Protein 6W90 (pdb70)

Solvent-accessible surface area: 8704 Å² total; per-residue (Å²): 159,120,78,44,120,106,87,19,81,153,54,27,85,70,28,36,129,10,24,96,81,58,35,111,85,13,49,140,6,2,96,73,135,38,11,13,112,74,1,119,7,15,15,23,152,43,40,0,21,33,209,16,1,78,154,22,8,67,24,54,74,134,80,8,96,156,47,119,140,40,64,18,145,77,10,94,34,108,41,36,61,6,73,4,36,12,13,27,40,28,144,84,134,125,77,85,62,61,20,48,7,51,37,131,149,69,62,21,87,92,19,128,41,146,16,89,114,122,88,86,128,69,11,70,73,24,119,93,102,38

Sequence (130 aa):
SHMSREEIIRKVVEEYIRLLYTDPDQFKKKAARRDKLLSSPDVRIEEIIGNNYTFDSSRNLDRRFLDAMQEEWASRYDRVEIRKVQQVVDDGNHVRVEIELESNGKKWTFEIEVEVRNGKIKRIRRQQVVDPEYKKVVQNLWNNT

Nearest PDB structures (foldseek):
  6w90-assembly1_A  TM=1.008E+00  e=9.506E-27  synthetic construct
  5tpj-assembly1_A  TM=7.891E-01  e=3.943E-15  synthetic construct
  5tph-assembly1_A  TM=6.805E-01  e=1.983E-11  synthetic construct
  5trv-assembly1_A  TM=7.126E-01  e=3.932E-11  synthetic construct
  3en8-assembly1_A-2  TM=6.233E-01  e=3.250E-06  Paraburkholderia xenovorans LB400

Structure (mmCIF, N/CA/C/O backbone):
data_6W90
#
_entry.id   6W90
#
_cell.length_a   33.500
_cell.length_b   51.990
_cell.length_c   66.410
_cell.angle_alpha   90.000
_cell.angle_beta   90.000
_cell.angle_gamma   90.000
#
_symmetry.space_group_name_H-M   'P 21 21 21'
#
loop_
_entity.id
_entity.type
_entity.pdbx_description
1 polymer 'NTF2 fold protein loop-helix-loop design NT-9'
2 non-polymer 1,2-Distearoyl-sn-glycerophosphoethanolamine
3 water water
#
loop_
_atom_site.group_PDB
_atom_site.id
_atom_site.type_symbol
_atom_site.label_atom_id
_atom_site.label_alt_id
_atom_site.label_comp_id
_atom_site.label_asym_id
_atom_site.label_entity_id
_atom_site.label_seq_id
_atom_site.pdbx_PDB_ins_code
_atom_site.Cartn_x
_atom_site.Cartn_y
_atom_site.Cartn_z
_atom_site.occupancy
_atom_site.B_iso_or_equiv
_atom_site.auth_seq_id
_atom_site.auth_comp_id
_atom_site.auth_asym_id
_atom_site.auth_atom_id
_atom_site.pdbx_PDB_model_num
ATOM 1 N N . SER A 1 2 ? 2.75651 -7.32903 11.85565 1.000 81.38527 -1 SER A N 1
ATOM 2 C CA . SER A 1 2 ? 3.63588 -7.92223 10.80675 1.000 82.95175 -1 SER A CA 1
ATOM 3 C C . SER A 1 2 ? 3.55773 -7.09384 9.52591 1.000 78.15422 -1 SER A C 1
ATOM 4 O O . SER A 1 2 ? 2.55637 -7.12571 8.81020 1.000 82.54130 -1 SER A O 1
ATOM 12 N N . HIS A 1 3 ? 4.61660 -6.34341 9.25089 1.000 66.68215 0 HIS A N 1
ATOM 13 C CA . HIS A 1 3 ? 4.69078 -5.50708 8.06391 1.000 55.67934 0 HIS A CA 1
ATOM 14 C C . HIS A 1 3 ? 5.38756 -6.26697 6.94827 1.000 46.49355 0 HIS A C 1
ATOM 15 O O . HIS A 1 3 ? 6.06811 -7.26712 7.17578 1.000 48.20495 0 HIS A O 1
ATOM 29 N N . MET A 1 4 ? 5.22368 -5.78422 5.72984 1.000 36.37897 1 MET A N 1
ATOM 30 C CA . MET A 1 4 ? 5.70433 -6.55483 4.60073 1.000 30.16687 1 MET A CA 1
ATOM 31 C C . MET A 1 4 ? 7.01136 -5.99378 4.06075 1.000 24.32659 1 MET A C 1
ATOM 32 O O . MET A 1 4 ? 7.34024 -4.82524 4.25080 1.000 27.85326 1 MET A O 1
ATOM 46 N N . SER A 1 5 ? 7.77435 -6.87895 3.43004 1.000 24.21001 2 SER A N 1
ATOM 47 C CA . SER A 1 5 ? 9.02589 -6.51585 2.79936 1.000 24.12450 2 SER A CA 1
ATOM 48 C C . SER A 1 5 ? 8.74982 -5.90302 1.43922 1.000 22.74342 2 SER A C 1
ATOM 49 O O . SER A 1 5 ? 7.64839 -6.01855 0.90963 1.000 25.19958 2 SER A O 1
ATOM 57 N N . ARG A 1 6 ? 9.76848 -5.25516 0.86997 1.000 22.50857 3 ARG A N 1
ATOM 58 C CA . ARG A 1 6 ? 9.64475 -4.72758 -0.48798 1.000 21.45560 3 ARG A CA 1
ATOM 59 C C . ARG A 1 6 ? 9.20477 -5.81735 -1.45433 1.000 21.27228 3 ARG A C 1
ATOM 60 O O . ARG A 1 6 ? 8.36272 -5.58768 -2.32894 1.000 21.62635 3 ARG A O 1
ATOM 81 N N . GLU A 1 7 ? 9.77045 -7.00446 -1.31805 1.000 23.45377 4 GLU A N 1
ATOM 82 C CA . GLU A 1 7 ? 9.46872 -8.08102 -2.25774 1.000 24.32198 4 GLU A CA 1
ATOM 83 C C . GLU A 1 7 ? 8.03060 -8.56690 -2.11168 1.000 24.66033 4 GLU A C 1
ATOM 84 O O . GLU A 1 7 ? 7.35246 -8.83572 -3.11703 1.000 26.07622 4 GLU A O 1
ATOM 96 N N . GLU A 1 8 ? 7.54677 -8.67679 -0.87535 1.000 24.68061 5 GLU A N 1
ATOM 97 C CA . GLU A 1 8 ? 6.16021 -9.06100 -0.63786 1.000 25.00544 5 GLU A CA 1
ATOM 98 C C . GLU A 1 8 ? 5.20377 -8.01332 -1.19278 1.000 24.29412 5 GLU A C 1
ATOM 99 O O . GLU A 1 8 ? 4.20376 -8.36168 -1.82081 1.000 24.54939 5 GLU A O 1
ATOM 111 N N A ILE A 1 9 ? 5.51009 -6.73016 -1.01429 0.193 22.44787 6 ILE A N 1
ATOM 112 N N B ILE A 1 9 ? 5.49389 -6.72723 -0.97401 0.807 21.60983 6 ILE A N 1
ATOM 113 C CA A ILE A 1 9 ? 4.60461 -5.72193 -1.56055 0.193 21.75055 6 ILE A CA 1
ATOM 114 C CA B ILE A 1 9 ? 4.65215 -5.67133 -1.55538 0.807 21.45684 6 ILE A CA 1
ATOM 115 C C A ILE A 1 9 ? 4.64828 -5.72842 -3.08689 0.193 21.22223 6 ILE A C 1
ATOM 116 C C B ILE A 1 9 ? 4.64794 -5.77450 -3.07874 0.807 20.86896 6 ILE A C 1
ATOM 117 O O A ILE A 1 9 ? 3.62200 -5.53050 -3.74758 0.193 20.77268 6 ILE A O 1
ATOM 118 O O B ILE A 1 9 ? 3.60101 -5.64190 -3.72818 0.807 21.71147 6 ILE A O 1
ATOM 149 N N . ARG A 1 10 ? 5.82788 -5.91775 -3.67670 1.000 22.49794 7 ARG A N 1
ATOM 150 C CA . ARG A 1 10 ? 5.88757 -6.00973 -5.12587 1.000 21.76601 7 ARG A CA 1
ATOM 151 C C . ARG A 1 10 ? 5.00080 -7.13274 -5.63828 1.000 20.87217 7 ARG A C 1
ATOM 152 O O . ARG A 1 10 ? 4.26051 -6.95204 -6.61814 1.000 22.89521 7 ARG A O 1
ATOM 173 N N . LYS A 1 11 ? 5.02078 -8.28850 -4.96141 1.000 21.56332 8 LYS A N 1
ATOM 174 C CA . LYS A 1 11 ? 4.16740 -9.40915 -5.36782 1.000 22.85095 8 LYS A CA 1
ATOM 175 C C . LYS A 1 11 ? 2.68183 -9.04648 -5.30714 1.000 23.34687 8 LYS A C 1
ATOM 176 O O . LYS A 1 11 ? 1.90055 -9.44624 -6.19100 1.000 23.91591 8 LYS A O 1
ATOM 195 N N . VAL A 1 12 ? 2.25671 -8.32188 -4.26886 1.000 23.53720 9 VAL A N 1
ATOM 196 C CA . VAL A 1 12 ? 0.84440 -7.96497 -4.16834 1.000 24.83217 9 VAL A CA 1
ATOM 197 C C . VAL A 1 12 ? 0.47136 -7.00254 -5.27654 1.000 19.99198 9 VAL A C 1
ATOM 198 O O . VAL A 1 12 ? -0.57517 -7.16057 -5.93063 1.000 21.51018 9 VAL A O 1
ATOM 211 N N . VAL A 1 13 ? 1.29482 -5.97459 -5.47696 1.000 19.71129 10 VAL A N 1
ATOM 212 C CA . VAL A 1 13 ? 1.01077 -4.98703 -6.50875 1.000 19.80553 10 VAL A CA 1
ATOM 213 C C . VAL A 1 13 ? 0.91162 -5.67678 -7.85738 1.000 20.36481 10 VAL A C 1
ATOM 214 O O . VAL A 1 13 ? -0.02447 -5.40885 -8.62735 1.000 20.66952 10 VAL A O 1
ATOM 227 N N . GLU A 1 14 ? 1.84009 -6.60389 -8.14528 1.000 20.42257 11 GLU A N 1
ATOM 228 C CA . GLU A 1 14 ? 1.85901 -7.26640 -9.44771 1.000 19.60711 11 GLU A CA 1
ATOM 229 C C . GLU A 1 14 ? 0.59406 -8.08101 -9.64820 1.000 21.97571 11 GLU A C 1
ATOM 230 O O . GLU A 1 14 ? 0.03715 -8.12810 -10.75245 1.000 19.96127 11 GLU A O 1
ATOM 242 N N . GLU A 1 15 ? 0.10512 -8.70134 -8.58824 1.000 21.64623 12 GLU A N 1
ATOM 243 C CA . GLU A 1 15 ? -1.10804 -9.48821 -8.71756 1.000 21.59239 12 GLU A CA 1
ATOM 244 C C . GLU A 1 15 ? -2.31111 -8.60280 -9.00621 1.000 19.65876 12 GLU A C 1
ATOM 245 O O . GLU A 1 15 ? -3.18767 -8.97092 -9.78667 1.000 20.56651 12 GLU A O 1
ATOM 257 N N . TYR A 1 16 ? -2.39847 -7.44013 -8.36122 1.000 19.03260 13 TYR A N 1
ATOM 258 C CA . TYR A 1 16 ? -3.53441 -6.57612 -8.63355 1.000 19.25897 13 TYR A CA 1
ATOM 259 C C . TYR A 1 16 ? -3.45167 -6.00082 -10.03247 1.000 19.57534 13 TYR A C 1
ATOM 260 O O . TYR A 1 16 ? -4.47604 -5.86395 -10.71361 1.000 19.90258 13 TYR A O 1
ATOM 278 N N . ILE A 1 17 ? -2.25009 -5.66130 -10.48594 1.000 20.24697 14 ILE A N 1
ATOM 279 C CA . ILE A 1 17 ? -2.12497 -5.23738 -11.87695 1.000 20.46642 14 ILE A CA 1
ATOM 280 C C . ILE A 1 17 ? -2.56822 -6.35017 -12.81028 1.000 20.10308 14 ILE A C 1
ATOM 281 O O . ILE A 1 17 ? -3.27230 -6.10938 -13.80021 1.000 19.99098 14 ILE A O 1
ATOM 297 N N . ARG A 1 18 ? -2.17200 -7.58474 -12.51177 1.000 20.00392 15 ARG A N 1
ATOM 298 C CA . ARG A 1 18 ? -2.54622 -8.69217 -13.37922 1.000 20.23161 15 ARG A CA 1
ATOM 299 C C . ARG A 1 18 ? -4.05198 -8.85775 -13.42598 1.000 21.97851 15 ARG A C 1
ATOM 300 O O . ARG A 1 18 ? -4.62807 -9.08866 -14.48926 1.000 22.01872 15 ARG A O 1
ATOM 321 N N . LEU A 1 19 ? -4.71278 -8.74295 -12.28139 1.000 20.82473 16 LEU A N 1
ATOM 322 C CA . LEU A 1 19 ? -6.16289 -8.88256 -12.25825 1.000 22.63870 16 LEU A CA 1
ATOM 323 C C . LEU A 1 19 ? -6.83065 -7.80127 -13.08525 1.000 21.29886 16 LEU A C 1
ATOM 324 O O . LEU A 1 19 ? -7.85500 -8.02951 -13.74022 1.000 24.00169 16 LEU A O 1
ATOM 340 N N . LEU A 1 20 ? -6.29996 -6.59814 -13.00395 1.000 21.41531 17 LEU A N 1
ATOM 341 C CA . LEU A 1 20 ? -6.85329 -5.49369 -13.75867 1.000 23.57224 17 LEU A CA 1
ATOM 342 C C . LEU A 1 20 ? -6.90135 -5.82561 -15.24078 1.000 23.17608 17 LEU A C 1
ATOM 343 O O . LEU A 1 20 ? -7.88398 -5.49490 -15.92006 1.000 28.88134 17 LEU A O 1
ATOM 359 N N . TYR A 1 21 ? -5.89690 -6.53961 -15.74789 1.000 22.65554 18 TYR A N 1
ATOM 360 C CA . TYR A 1 21 ? -5.83300 -6.86285 -17.17045 1.000 25.66097 18 TYR A CA 1
ATOM 361 C C . TYR A 1 21 ? -6.55064 -8.14915 -17.51519 1.000 32.57919 18 TYR A C 1
ATOM 362 O O . TYR A 1 21 ? -7.05578 -8.29288 -18.63390 1.000 36.43045 18 TYR A O 1
ATOM 380 N N . THR A 1 22 ? -6.65753 -9.06996 -16.57627 1.000 28.00607 19 THR A N 1
ATOM 381 C CA . THR A 1 22 ? -7.16441 -10.38585 -16.92036 1.000 28.37105 19 THR A CA 1
ATOM 382 C C . THR A 1 22 ? -8.57027 -10.65920 -16.42923 1.000 30.14133 19 THR A C 1
ATOM 383 O O . THR A 1 22 ? -9.28292 -11.43054 -17.05494 1.000 33.16106 19 THR A O 1
ATOM 394 N N . ASP A 1 23 ? -8.96646 -10.10701 -15.29049 1.000 27.97418 20 ASP A N 1
ATOM 395 C CA . ASP A 1 23 ? -10.27507 -10.39290 -14.70156 1.000 31.16858 20 ASP A CA 1
ATOM 396 C C . ASP A 1 23 ? -10.69872 -9.14476 -13.94991 1.000 34.66196 20 ASP A C 1
ATOM 397 O O . ASP A 1 23 ? -10.64048 -9.09042 -12.72435 1.000 29.69723 20 ASP A O 1
ATOM 406 N N . PRO A 1 24 ? -11.08132 -8.09737 -14.67085 1.000 36.03554 21 PRO A N 1
ATOM 407 C CA . PRO A 1 24 ? -11.34383 -6.80908 -14.00546 1.000 36.86941 21 PRO A CA 1
ATOM 408 C C . PRO A 1 24 ? -12.46562 -6.85145 -12.99429 1.000 38.43787 21 PRO A C 1
ATOM 409 O O . PRO A 1 24 ? -12.47989 -6.03751 -12.06122 1.000 36.57688 21 PRO A O 1
ATOM 420 N N . ASP A 1 25 ? -13.41023 -7.77264 -13.13638 1.000 34.07074 22 ASP A N 1
ATOM 421 C CA . ASP A 1 25 ? -14.45727 -7.86166 -12.12970 1.000 33.20399 22 ASP A CA 1
ATOM 422 C C . ASP A 1 25 ? -13.88671 -8.39319 -10.82122 1.000 34.57063 22 ASP A C 1
ATOM 423 O O . ASP A 1 25 ? -14.29106 -7.95007 -9.74325 1.000 38.13907 22 ASP A O 1
ATOM 432 N N . GLN A 1 26 ? -12.92586 -9.32451 -10.90142 1.000 30.41844 23 GLN A N 1
ATOM 433 C CA . GLN A 1 26 ? -12.23349 -9.81306 -9.71016 1.000 29.17322 23 GLN A CA 1
ATOM 434 C C . GLN A 1 26 ? -11.29784 -8.75077 -9.13334 1.000 26.93895 23 GLN A C 1
ATOM 435 O O . GLN A 1 26 ? -11.10268 -8.67111 -7.91389 1.000 28.50034 23 GLN A O 1
ATOM 449 N N . PHE A 1 27 ? -10.66438 -7.96397 -10.00001 1.000 25.92596 24 PHE A N 1
ATOM 450 C CA . PHE A 1 27 ? -9.88777 -6.82316 -9.53508 1.000 22.45137 24 PHE A CA 1
ATOM 451 C C . PHE A 1 27 ? -10.74291 -5.95807 -8.61721 1.000 25.69994 24 PHE A C 1
ATOM 452 O O . PHE A 1 27 ? -10.32634 -5.59462 -7.51404 1.000 22.95546 24 PHE A O 1
ATOM 469 N N A LYS A 1 28 ? -11.94501 -5.61594 -9.06339 0.528 27.24380 25 LYS A N 1
ATOM 470 N N B LYS A 1 28 ? -11.94433 -5.60128 -9.07119 0.472 27.31686 25 LYS A N 1
ATOM 471 C CA A LYS A 1 28 ? -12.76754 -4.70217 -8.28311 0.528 29.06236 25 LYS A CA 1
ATOM 472 C CA B LYS A 1 28 ? -12.77506 -4.70281 -8.27929 0.472 29.07432 25 LYS A CA 1
ATOM 473 C C A LYS A 1 28 ? -13.23266 -5.34370 -6.98423 0.528 29.41726 25 LYS A C 1
ATOM 474 C C B LYS A 1 28 ? -13.21048 -5.35378 -6.97484 0.472 29.43114 25 LYS A C 1
ATOM 475 O O A LYS A 1 28 ? -13.24103 -4.69327 -5.93351 0.528 31.10438 25 LYS A O 1
ATOM 476 O O B LYS A 1 28 ? -13.18885 -4.71265 -5.91641 0.472 31.24394 25 LYS A O 1
ATOM 513 N N . LYS A 1 29 ? -13.64175 -6.60991 -7.03474 1.000 29.53901 26 LYS A N 1
ATOM 514 C CA . LYS A 1 29 ? -14.10182 -7.28587 -5.83294 1.000 32.78899 26 LYS A CA 1
ATOM 515 C C . LYS A 1 29 ? -12.95326 -7.43220 -4.85257 1.000 32.16707 26 LYS A C 1
ATOM 516 O O . LYS A 1 29 ? -13.06951 -7.08952 -3.66979 1.000 32.70220 26 LYS A O 1
ATOM 536 N N . ALA A 1 30 ? -11.80610 -7.86708 -5.34622 1.000 26.60266 27 ALA A N 1
ATOM 537 C CA . ALA A 1 30 ? -10.67171 -8.02987 -4.45963 1.000 24.04049 27 ALA A CA 1
ATOM 538 C C . ALA A 1 30 ? -10.20261 -6.69516 -3.90580 1.000 24.82086 27 ALA A C 1
ATOM 539 O O . ALA A 1 30 ? -9.78214 -6.61302 -2.74613 1.000 28.60237 27 ALA A O 1
ATOM 546 N N . ALA A 1 31 ? -10.18313 -5.65888 -4.73135 1.000 25.13609 28 ALA A N 1
ATOM 547 C CA . ALA A 1 31 ? -9.72389 -4.36982 -4.23793 1.000 26.41474 28 ALA A CA 1
ATOM 548 C C . ALA A 1 31 ? -10.55994 -3.92382 -3.05047 1.000 29.68373 28 ALA A C 1
ATOM 549 O O . ALA A 1 31 ? -10.02118 -3.50792 -2.01933 1.000 32.78241 28 ALA A O 1
ATOM 556 N N A ARG A 1 32 ? -11.88924 -4.05648 -3.15654 0.534 29.15936 29 ARG A N 1
ATOM 557 N N B ARG A 1 32 ? -11.87983 -3.99306 -3.17432 0.466 29.02393 29 ARG A N 1
ATOM 558 C CA A ARG A 1 32 ? -12.81484 -3.58631 -2.12408 0.534 31.67260 29 ARG A CA 1
ATOM 559 C CA B ARG A 1 32 ? -12.70598 -3.54768 -2.06050 0.466 31.50691 29 ARG A CA 1
ATOM 560 C C A ARG A 1 32 ? -12.98231 -4.55328 -0.95410 0.534 33.02717 29 ARG A C 1
ATOM 561 C C B ARG A 1 32 ? -12.61107 -4.49729 -0.86954 0.466 32.07865 29 ARG A C 1
ATOM 562 O O A ARG A 1 32 ? -13.45924 -4.14287 0.11707 0.534 33.37213 29 ARG A O 1
ATOM 563 O O B ARG A 1 32 ? -12.43385 -4.03981 0.26624 0.466 30.93580 29 ARG A O 1
ATOM 604 N N . ASP A 1 33 ? -12.58135 -5.81515 -1.11402 1.000 33.80440 30 ASP A N 1
ATOM 605 C CA . ASP A 1 33 ? -12.86503 -6.80801 -0.06944 1.000 36.49650 30 ASP A CA 1
ATOM 606 C C . ASP A 1 33 ? -11.57759 -7.23606 0.64301 1.000 39.25569 30 ASP A C 1
ATOM 607 O O . ASP A 1 33 ? -11.61429 -7.63863 1.80943 1.000 40.68084 30 ASP A O 1
ATOM 616 N N . LYS A 1 34 ? -10.44946 -7.24095 -0.06089 1.000 30.64351 31 LYS A N 1
ATOM 617 C CA . LYS A 1 34 ? -9.19192 -7.73409 0.47873 1.000 29.66843 31 LYS A CA 1
ATOM 618 C C . LYS A 1 34 ? -8.16444 -6.63283 0.62384 1.000 29.60036 31 LYS A C 1
ATOM 619 O O . LYS A 1 34 ? -7.46175 -6.58124 1.62765 1.000 35.74118 31 LYS A O 1
ATOM 638 N N . LEU A 1 35 ? -8.04877 -5.75728 -0.36347 1.000 26.57997 32 LEU A N 1
ATOM 639 C CA . LEU A 1 35 ? -6.93211 -4.82561 -0.38629 1.000 24.54987 32 LEU A CA 1
ATOM 640 C C . LEU A 1 35 ? -7.20155 -3.56879 0.42848 1.000 24.63131 32 LEU A C 1
ATOM 641 O O . LEU A 1 35 ? -6.33428 -3.13403 1.18980 1.000 24.77170 32 LEU A O 1
ATOM 657 N N . LEU A 1 36 ? -8.37870 -2.97648 0.26546 1.000 22.98991 33 LEU A N 1
ATOM 658 C CA . LEU A 1 36 ? -8.65884 -1.67740 0.86994 1.000 23.85675 33 LEU A CA 1
ATOM 659 C C . LEU A 1 36 ? -9.46531 -1.78856 2.15973 1.000 23.91124 33 LEU A C 1
ATOM 660 O O . LEU A 1 36 ? -10.43951 -2.53892 2.25887 1.000 27.42451 33 LEU A O 1
ATOM 676 N N A SER A 1 37 ? -9.03238 -1.03306 3.16738 0.537 23.11799 34 SER A N 1
ATOM 677 N N B SER A 1 37 ? -9.03352 -1.02629 3.16035 0.463 23.25308 34 SER A N 1
ATOM 678 C CA A SER A 1 37 ? -9.74558 -0.97422 4.43201 0.537 24.47191 34 SER A CA 1
ATOM 679 C CA B SER A 1 37 ? -9.78531 -0.93052 4.38613 0.463 24.30884 34 SER A CA 1
ATOM 680 C C A SER A 1 37 ? -11.09537 -0.28237 4.26405 0.537 24.07119 34 SER A C 1
ATOM 681 C C B SER A 1 37 ? -11.18830 -0.41642 4.12674 0.463 23.59992 34 SER A C 1
ATOM 682 O O A SER A 1 37 ? -11.23582 0.63943 3.44881 0.537 23.19156 34 SER A O 1
ATOM 683 O O B SER A 1 37 ? -11.44400 0.26885 3.12748 0.463 23.48065 34 SER A O 1
ATOM 698 N N . PRO A 1 38 ? -12.10194 -0.68857 5.05515 1.000 24.82278 35 PRO A N 1
ATOM 699 C CA . PRO A 1 38 ? -13.38438 0.02902 5.04255 1.000 29.16961 35 PRO A CA 1
ATOM 700 C C . PRO A 1 38 ? -13.25286 1.54311 5.13341 1.000 29.02855 35 PRO A C 1
ATOM 701 O O . PRO A 1 38 ? -14.01614 2.26597 4.48378 1.000 37.79367 35 PRO A O 1
ATOM 712 N N . ASP A 1 39 ? -12.30636 2.04787 5.92447 1.000 26.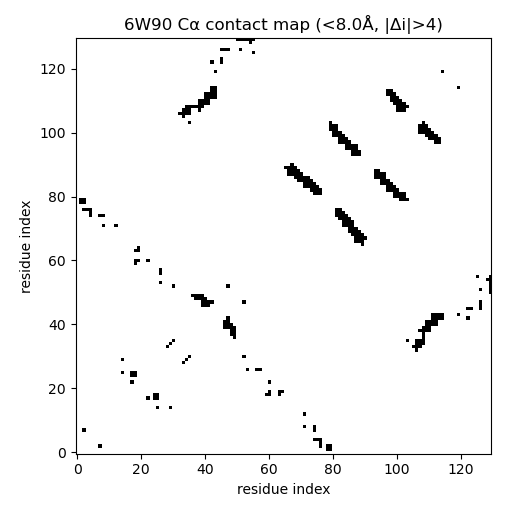89492 36 ASP A N 1
ATOM 713 C CA . ASP A 1 39 ? -12.14117 3.47602 6.14577 1.000 29.51984 36 ASP A CA 1
ATOM 714 C C . ASP A 1 39 ? -11.15135 4.10429 5.18599 1.000 29.27326 36 ASP A C 1
ATOM 715 O O . ASP A 1 39 ? -10.59081 5.16450 5.49758 1.000 28.13666 36 ASP A O 1
ATOM 724 N N . VAL A 1 40 ? -10.87062 3.44800 4.05649 1.000 27.38752 37 VAL A N 1
ATOM 725 C CA . VAL A 1 40 ? -9.79086 3.91808 3.20414 1.000 24.52221 37 VAL A CA 1
ATOM 726 C C . VAL A 1 40 ? -10.06281 5.35299 2.76082 1.000 21.75412 37 VAL A C 1
ATOM 727 O O . VAL A 1 40 ? -11.19788 5.73417 2.43899 1.000 22.48762 37 VAL A O 1
ATOM 740 N N . ARG A 1 41 ? -9.01722 6.15481 2.72503 1.000 22.47314 38 ARG A N 1
ATOM 741 C CA . ARG A 1 41 ? -9.05257 7.49172 2.13930 1.000 21.56323 38 ARG A CA 1
ATOM 742 C C . ARG A 1 41 ? -8.01057 7.52992 1.03160 1.000 21.81388 38 ARG A C 1
ATOM 743 O O . ARG A 1 41 ? -6.85122 7.19494 1.27770 1.000 23.09822 38 ARG A O 1
ATOM 764 N N . ILE A 1 42 ? -8.39688 7.96953 -0.16773 1.000 20.24193 39 ILE A N 1
ATOM 765 C CA . ILE A 1 42 ? -7.50693 8.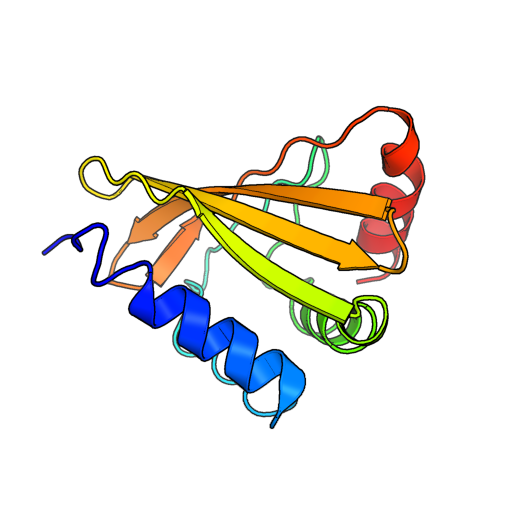01962 -1.33253 1.000 20.41970 39 ILE A CA 1
ATOM 766 C C . ILE A 1 42 ? -7.43439 9.48717 -1.72433 1.000 19.99189 39 ILE A C 1
ATOM 767 O O . ILE A 1 42 ? -8.41560 10.05446 -2.21755 1.000 20.05840 39 ILE A O 1
ATOM 783 N N A GLU A 1 43 ? -6.32088 10.11551 -1.43645 0.618 17.48854 40 GLU A N 1
ATOM 784 N N B GLU A 1 43 ? -6.28307 10.10831 -1.49310 0.382 17.76209 40 GLU A N 1
ATOM 785 C CA A GLU A 1 43 ? -6.13885 11.55254 -1.58910 0.618 18.64200 40 GLU A CA 1
ATOM 786 C CA B GLU A 1 43 ? -6.06676 11.51733 -1.79116 0.382 18.54282 40 GLU A CA 1
ATOM 787 C C A GLU A 1 43 ? -5.34524 11.78328 -2.86504 0.618 17.88778 40 GLU A C 1
ATOM 788 C C B GLU A 1 43 ? -5.36836 11.62316 -3.13895 0.382 17.42435 40 GLU A C 1
ATOM 789 O O A GLU A 1 43 ? -4.13095 11.61827 -2.87596 0.618 18.74471 40 GLU A O 1
ATOM 790 O O B GLU A 1 43 ? -4.20889 11.22722 -3.27823 0.382 17.15428 40 GLU A O 1
ATOM 813 N N A ILE A 1 44 ? -6.03328 12.18332 -3.93723 0.618 18.25312 41 ILE A N 1
ATOM 814 N N B ILE A 1 44 ? -6.06374 12.15704 -4.12272 0.382 18.11145 41 ILE A N 1
ATOM 815 C CA A ILE A 1 44 ? -5.43124 12.41651 -5.24982 0.618 19.24241 41 ILE A CA 1
ATOM 816 C CA B ILE A 1 44 ? -5.48332 12.44086 -5.42792 0.382 18.99366 41 ILE A CA 1
ATOM 817 C C A ILE A 1 44 ? -5.39936 13.92847 -5.44574 0.618 19.90221 41 ILE A C 1
ATOM 818 C C B ILE A 1 44 ? -5.41034 13.95872 -5.52884 0.382 19.63972 41 ILE A C 1
ATOM 819 O O A ILE A 1 44 ? -6.42130 14.56910 -5.70798 0.618 18.15042 41 ILE A O 1
ATOM 820 O O B ILE A 1 44 ? -6.41415 14.63168 -5.78526 0.382 18.24613 41 ILE A O 1
ATOM 851 N N . GLY A 1 45 ? -4.22066 14.51417 -5.31290 1.000 21.51800 42 GLY A N 1
ATOM 852 C CA . GLY A 1 45 ? -4.14093 15.94844 -5.16202 1.000 20.92270 42 GLY A CA 1
ATOM 853 C C . GLY A 1 45 ? -5.02676 16.40027 -4.01572 1.000 19.35561 42 GLY A C 1
ATOM 854 O O . GLY A 1 45 ? -5.03867 15.77893 -2.94384 1.000 21.41735 42 GLY A O 1
ATOM 858 N N A ASN A 1 46 ? -5.79037 17.49128 -4.24228 0.538 19.21190 43 ASN A N 1
ATOM 859 N N B ASN A 1 46 ? -5.79206 17.45260 -4.24636 0.462 18.70030 43 ASN A N 1
ATOM 860 C CA A ASN A 1 46 ? -6.70865 18.11496 -3.26925 0.538 18.97759 43 ASN A CA 1
ATOM 861 C CA B ASN A 1 46 ? -6.66420 18.01624 -3.22557 0.462 19.16220 43 ASN A CA 1
ATOM 862 C C A ASN A 1 46 ? -8.03595 17.36088 -3.12590 0.538 17.76508 43 ASN A C 1
ATOM 863 C C B ASN A 1 46 ? -8.06145 17.41999 -3.23357 0.462 17.81950 43 ASN A C 1
ATOM 864 O O A ASN A 1 46 ? -8.90890 17.84138 -2.39890 0.538 19.52560 43 ASN A O 1
ATOM 865 O O B ASN A 1 46 ? -8.99810 18.07840 -2.76061 0.462 18.98004 43 ASN A O 1
ATOM 886 N N . TYR A 1 47 ? -8.22887 16.24609 -3.83233 1.000 16.94081 44 TYR A N 1
ATOM 887 C CA . TYR A 1 47 ? -9.51554 15.55012 -3.92643 1.000 18.16637 44 TYR A CA 1
ATOM 888 C C . TYR A 1 47 ? -9.45378 14.24285 -3.17225 1.000 18.36363 44 TYR A C 1
ATOM 889 O O . TYR A 1 47 ? -8.56324 13.43544 -3.42300 1.000 19.97860 44 TYR A O 1
ATOM 907 N N . THR A 1 48 ? -10.42522 14.01731 -2.30458 1.000 17.64230 45 THR A N 1
ATOM 908 C CA . THR A 1 48 ? -10.48204 12.80960 -1.51247 1.000 20.61520 45 THR A CA 1
ATOM 909 C C . THR A 1 48 ? -11.54970 11.86125 -2.01743 1.000 19.71875 45 THR A C 1
ATOM 910 O O . THR A 1 48 ? -12.70124 12.26248 -2.18769 1.000 21.16815 45 THR A O 1
ATOM 921 N N . PHE A 1 49 ? -11.16466 10.61436 -2.22851 1.000 18.41904 46 PHE A N 1
ATOM 922 C CA . PHE A 1 49 ? -12.05548 9.52534 -2.62033 1.000 18.04782 46 PHE A CA 1
ATOM 923 C C . PHE A 1 49 ? -12.10511 8.55357 -1.45497 1.000 21.22361 46 PHE A C 1
ATOM 924 O O . PHE A 1 49 ? -11.11348 8.37494 -0.73315 1.000 24.39166 46 PHE A O 1
ATOM 941 N N . ASP A 1 50 ? -13.26226 7.94097 -1.25086 1.000 19.15392 47 ASP A N 1
ATOM 942 C CA . ASP A 1 50 ? -13.37704 6.99429 -0.14314 1.000 19.60704 47 ASP A CA 1
ATOM 943 C C . ASP A 1 50 ? -14.38084 5.93266 -0.57167 1.000 20.99773 47 ASP A C 1
ATOM 944 O O . ASP A 1 50 ? -14.66307 5.77966 -1.75641 1.000 19.62896 47 ASP A O 1
ATOM 953 N N A SER A 1 51 ? -14.89834 5.17353 0.39410 0.416 27.47456 48 SER A N 1
ATOM 954 N N B SER A 1 51 ? -14.90311 5.17729 0.39841 0.584 27.47599 48 SER A N 1
ATOM 955 C CA A SER A 1 51 ? -15.71853 4.02521 0.02257 0.416 27.66570 48 SER A CA 1
ATOM 956 C CA B SER A 1 51 ? -15.72281 4.025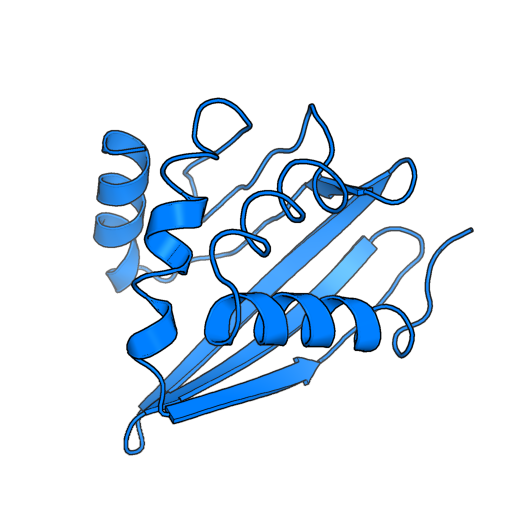95 0.03338 0.584 27.66666 48 SER A CA 1
ATOM 957 C C A SER A 1 51 ? -16.93600 4.45275 -0.77638 0.416 28.08005 48 SER A C 1
ATOM 958 C C B SER A 1 51 ? -16.93415 4.45304 -0.77593 0.584 28.07945 48 SER A C 1
ATOM 959 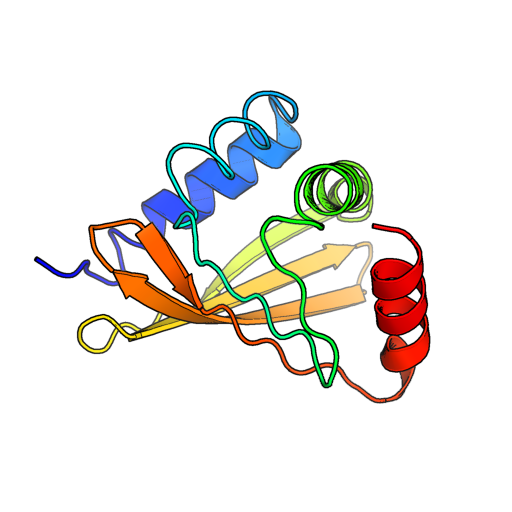O O A SER A 1 51 ? -17.44448 3.68107 -1.59599 0.416 28.25784 48 SER A O 1
ATOM 960 O O B SER A 1 51 ? -17.43739 3.68269 -1.59896 0.584 28.25588 48 SER A O 1
ATOM 975 N N . ARG A 1 52 ? -17.39116 5.68853 -0.58033 1.000 28.31067 49 ARG A N 1
ATOM 976 C CA . ARG A 1 52 ? -18.53206 6.17686 -1.33259 1.000 28.82372 49 ARG A CA 1
ATOM 977 C C . ARG A 1 52 ? -18.24778 6.24361 -2.82468 1.000 28.88182 49 ARG A C 1
ATOM 978 O O . ARG A 1 52 ? -19.18270 6.17787 -3.62785 1.000 29.35378 49 ARG A O 1
ATOM 1000 N N . ASN A 1 53 ? -16.97480 6.40494 -3.21023 1.000 28.48497 50 ASN A N 1
ATOM 1001 C CA . ASN A 1 53 ? -16.56603 6.51456 -4.60187 1.000 28.75634 50 ASN A CA 1
ATOM 1002 C C . ASN A 1 53 ? -16.11261 5.21614 -5.24198 1.000 28.42150 50 ASN A C 1
ATOM 1003 O O . ASN A 1 53 ? -15.86221 5.21026 -6.44566 1.000 28.59489 50 ASN A O 1
ATOM 1014 N N . LEU A 1 54 ? -15.90188 4.15354 -4.47111 1.000 28.15431 51 LEU A N 1
ATOM 1015 C CA . LEU A 1 54 ? -15.05239 3.06765 -4.96180 1.000 27.96357 51 LEU A CA 1
ATOM 1016 C C . LEU A 1 54 ? -15.66122 2.30443 -6.13457 1.000 28.35667 51 LEU A C 1
ATOM 1017 O O . LEU A 1 54 ? -14.92813 1.85405 -7.01950 1.000 28.35984 51 LEU A O 1
ATOM 1033 N N . ASP A 1 55 ? -16.97160 2.08640 -6.16048 1.000 28.74739 52 ASP A N 1
ATOM 1034 C CA . ASP A 1 55 ? -17.50355 1.25963 -7.24131 1.000 29.16095 52 ASP A CA 1
ATOM 1035 C C . ASP A 1 55 ? -17.19305 1.90111 -8.58455 1.000 30.26911 52 ASP A C 1
ATOM 1036 O O . ASP A 1 55 ? -16.69764 1.24365 -9.51049 1.000 29.56661 52 ASP A O 1
ATOM 1045 N N A ARG A 1 56 ? -17.45785 3.19776 -8.70918 0.299 29.61296 53 ARG A N 1
ATOM 1046 N N B ARG A 1 56 ? -17.44514 3.19620 -8.70464 0.701 29.60712 53 ARG A N 1
ATOM 1047 C CA A ARG A 1 56 ? -17.24212 3.86329 -9.98602 0.299 29.99117 53 ARG A CA 1
ATOM 1048 C CA B ARG A 1 56 ? -17.23536 3.85422 -9.98458 0.701 29.98768 53 ARG A CA 1
ATOM 1049 C C A ARG A 1 56 ? -15.77355 4.20428 -10.21022 0.299 29.58958 53 ARG A C 1
ATOM 1050 C C B ARG A 1 56 ? -15.76484 4.18184 -10.21037 0.701 29.58558 53 ARG A C 1
ATOM 1051 O O A ARG A 1 56 ? -15.32690 4.27686 -11.36007 0.299 29.86713 53 ARG A O 1
ATOM 1052 O O B ARG A 1 56 ? -15.30484 4.19428 -11.35756 0.701 29.85487 53 ARG A O 1
ATOM 1093 N N . PHE A 1 57 ? -15.01650 4.41356 -9.13286 1.000 29.00681 54 PHE A N 1
ATOM 1094 C CA . PHE A 1 57 ? -13.58233 4.67359 -9.25319 1.000 28.63490 54 PHE A CA 1
ATOM 1095 C C . PHE A 1 57 ? -12.85741 3.44257 -9.76491 1.000 28.66323 54 PHE A C 1
ATOM 1096 O O . PHE A 1 57 ? -12.02198 3.53126 -10.67226 1.000 28.68394 54 PHE A O 1
ATOM 1113 N N . LEU A 1 58 ? -13.19042 2.27818 -9.22315 1.000 28.51153 55 LEU A N 1
ATOM 1114 C CA . LEU A 1 58 ? -12.54510 1.05602 -9.69066 1.000 28.56010 55 LEU A CA 1
ATOM 1115 C C . LEU A 1 58 ? -12.95857 0.72169 -11.12258 1.000 30.31644 55 LEU A C 1
ATOM 1116 O O . LEU A 1 58 ? -12.11033 0.28834 -11.90737 1.000 30.63212 55 LEU A O 1
ATOM 1132 N N . ASP A 1 59 ? -14.20748 1.00640 -11.51479 1.000 29.57330 56 ASP A N 1
ATOM 1133 C CA . ASP A 1 59 ? -14.60019 0.84435 -12.91193 1.000 32.05293 56 ASP A CA 1
ATOM 1134 C C . ASP A 1 59 ? -13.76162 1.72770 -13.83349 1.000 36.48269 56 ASP A C 1
ATOM 1135 O O . ASP A 1 59 ? -13.42923 1.33396 -14.96230 1.000 39.44224 56 ASP A O 1
ATOM 1144 N N . ALA A 1 60 ? -13.43413 2.93921 -13.37950 1.000 30.09465 57 ALA A N 1
ATOM 1145 C CA . ALA A 1 60 ? -12.67803 3.86262 -14.21505 1.000 31.08806 57 ALA A CA 1
ATOM 1146 C C . ALA A 1 60 ? -11.26450 3.34311 -14.43808 1.000 34.67163 57 ALA A C 1
ATOM 1147 O O . ALA A 1 60 ? -10.73730 3.42723 -15.55377 1.000 35.68405 57 ALA A O 1
ATOM 1154 N N . MET A 1 61 ? -10.65547 2.75780 -13.39912 1.000 32.06573 58 MET A N 1
ATOM 1155 C CA . MET A 1 61 ? -9.35738 2.10133 -13.55730 1.000 33.27903 58 MET A CA 1
ATOM 1156 C C . MET A 1 61 ? -9.40948 0.95818 -14.56026 1.000 32.29516 58 MET A C 1
ATOM 1157 O O . MET A 1 61 ? -8.46250 0.76106 -15.32649 1.000 32.49871 58 MET A O 1
ATOM 1171 N N . GLN A 1 62 ? -10.48585 0.16586 -14.55265 1.000 36.35742 59 GLN A N 1
ATOM 1172 C CA . GLN A 1 62 ? -10.58535 -0.92846 -15.51476 1.000 43.87930 59 GLN A CA 1
ATOM 1173 C C . GLN A 1 62 ? -10.51678 -0.40256 -16.94002 1.000 44.12764 59 GLN A C 1
ATOM 1174 O O . GLN A 1 62 ? -9.88381 -1.00712 -17.81026 1.000 44.07472 59 GLN A O 1
ATOM 1188 N N A GLU A 1 63 ? -11.16069 0.72534 -17.20289 0.598 41.63821 60 GLU A N 1
ATOM 1189 N N B GLU A 1 63 ? -11.17968 0.71569 -17.20706 0.402 42.14789 60 GLU A N 1
ATOM 1190 C CA A GLU A 1 63 ? -11.15949 1.20282 -18.57678 0.598 43.49497 60 GLU A CA 1
ATOM 1191 C CA B GLU A 1 63 ? -11.17297 1.23223 -18.56959 0.402 43.50021 60 GLU A CA 1
ATOM 1192 C C A GLU A 1 63 ? -9.84679 1.89865 -18.91565 0.598 41.55666 60 GLU A C 1
ATOM 1193 C C B GLU A 1 63 ? -9.83869 1.88336 -18.90255 0.402 41.49081 60 GLU A C 1
ATOM 1194 O O A GLU A 1 63 ? -9.31330 1.70911 -20.01469 0.598 40.37076 60 GL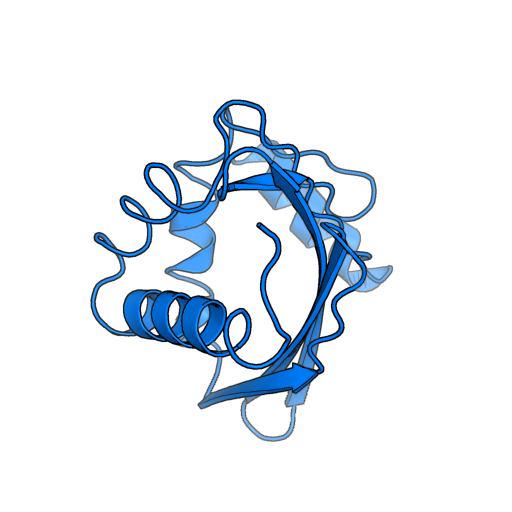U A O 1
ATOM 1195 O O B GLU A 1 63 ? -9.28226 1.64215 -19.97990 0.402 40.95144 60 GLU A O 1
ATOM 1218 N N . TRP A 1 64 ? -9.29573 2.67890 -17.97822 1.000 38.37722 61 TRP A N 1
ATOM 1219 C CA . TRP A 1 64 ? -8.03529 3.37443 -18.22840 1.000 37.44959 61 TRP A CA 1
ATOM 1220 C C . TRP A 1 64 ? -6.89282 2.41808 -18.50591 1.000 36.16359 61 TRP A C 1
ATOM 1221 O O . TRP A 1 64 ? -5.90342 2.78557 -19.15499 1.000 32.77094 61 TRP A O 1
ATOM 1242 N N . ALA A 1 65 ? -7.00297 1.18828 -18.04338 1.000 35.62027 62 ALA A N 1
ATOM 1243 C CA . ALA A 1 65 ? -5.87935 0.28446 -18.18344 1.000 36.19965 62 ALA A CA 1
ATOM 1244 C C . ALA A 1 65 ? -5.59867 -0.05727 -19.63576 1.000 33.22309 62 ALA A C 1
ATOM 1245 O O . ALA A 1 65 ? -4.46374 -0.40698 -19.98642 1.000 32.37286 62 ALA A O 1
ATOM 1252 N N . SER A 1 66 ? -6.59652 -0.00085 -20.49998 1.000 33.77427 63 SER A N 1
ATOM 1253 C CA . SER A 1 66 ? -6.29457 -0.40528 -21.86292 1.000 40.22171 63 SER A CA 1
ATOM 1254 C C . SER A 1 66 ? -5.49023 0.66047 -22.59309 1.000 44.51986 63 SER A C 1
ATOM 1255 O O . SER A 1 66 ? -5.00918 0.40243 -23.70005 1.000 47.26135 63 SER A O 1
ATOM 1263 N N . ARG A 1 67 ? -5.28297 1.82514 -21.97111 1.000 36.20296 64 ARG A N 1
ATOM 1264 C CA . ARG A 1 67 ? -4.51063 2.86668 -22.62053 1.000 33.61944 64 ARG A CA 1
ATOM 1265 C C . ARG A 1 67 ? -3.03042 2.54862 -22.75110 1.000 33.62008 64 ARG A C 1
ATOM 1266 O O . ARG A 1 67 ? -2.35710 3.22925 -23.51153 1.000 34.02395 64 ARG A O 1
ATOM 1287 N N . TYR A 1 68 ? -2.48909 1.58602 -22.00280 1.000 24.30507 65 TYR A N 1
ATOM 1288 C CA . TYR A 1 68 ? -1.04433 1.41113 -21.91319 1.000 20.93862 65 TYR A CA 1
ATOM 1289 C C . TYR A 1 68 ? -0.54608 0.10661 -22.50956 1.000 25.35158 65 TYR A C 1
ATOM 1290 O O . TYR A 1 68 ? -1.17849 -0.93779 -22.35128 1.000 30.41712 65 TYR A O 1
ATOM 1308 N N . ASP A 1 69 ? 0.63033 0.18239 -23.14439 1.000 26.03346 66 ASP A N 1
ATOM 1309 C CA . ASP A 1 69 ? 1.28777 -0.97238 -23.73089 1.000 29.96631 66 ASP A CA 1
ATOM 1310 C C . ASP A 1 69 ? 2.09886 -1.76541 -22.72153 1.000 27.41921 66 ASP A C 1
ATOM 1311 O O . ASP A 1 69 ? 2.33687 -2.96391 -22.91730 1.000 28.11179 66 ASP A O 1
ATOM 1320 N N . ARG A 1 70 ? 2.64762 -1.07608 -21.72409 1.000 24.70919 67 ARG A N 1
ATOM 1321 C CA . ARG A 1 70 ? 3.58256 -1.64178 -20.77434 1.000 25.81164 67 ARG A CA 1
ATOM 1322 C C . ARG A 1 70 ? 3.33150 -1.03256 -19.41741 1.000 23.36156 67 ARG A C 1
ATOM 1323 O O . ARG A 1 70 ? 3.12939 0.17495 -19.30687 1.000 23.17822 67 ARG A O 1
ATOM 1344 N N . VAL A 1 71 ? 3.38859 -1.85815 -18.38606 1.000 21.09390 68 VAL A N 1
ATOM 1345 C CA . VAL A 1 71 ? 3.19838 -1.42823 -17.00912 1.000 21.38917 68 VAL A CA 1
ATOM 1346 C C . VAL A 1 71 ? 4.27902 -2.13991 -16.20654 1.000 25.78714 68 VAL A C 1
ATOM 1347 O O . VAL A 1 71 ? 4.39706 -3.36585 -16.28898 1.000 28.43147 68 VAL A O 1
ATOM 1360 N N . GLU A 1 72 ? 5.08504 -1.38250 -15.45976 1.000 24.79963 69 GLU A N 1
ATOM 1361 C CA . GLU A 1 72 ? 6.16814 -1.97421 -14.69006 1.000 25.58158 69 GLU A CA 1
ATOM 1362 C C . GLU A 1 72 ? 6.31688 -1.25432 -13.35572 1.000 25.03946 69 GLU A C 1
ATOM 1363 O O . GLU A 1 72 ? 6.29709 -0.02405 -13.31447 1.000 25.94072 69 GLU A O 1
ATOM 1375 N N . ILE A 1 73 ? 6.56372 -2.01326 -12.29101 1.000 22.28093 70 ILE A N 1
ATOM 1376 C CA . ILE A 1 73 ? 6.87731 -1.44272 -10.99030 1.000 24.42652 70 ILE A CA 1
ATOM 1377 C C . ILE A 1 73 ? 8.33572 -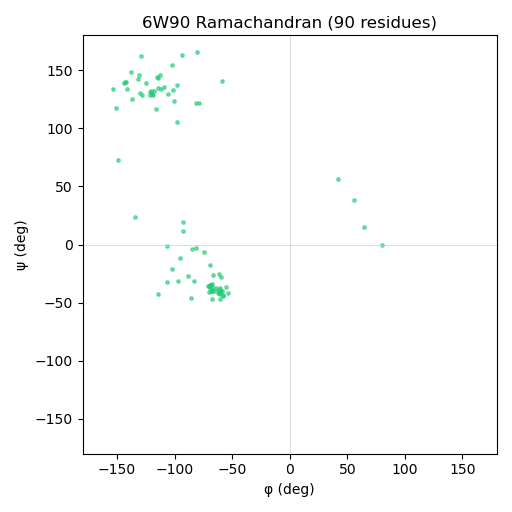1.02141 -11.00187 1.000 24.29599 70 ILE A C 1
ATOM 1378 O O . ILE A 1 73 ? 9.22520 -1.85698 -11.20507 1.000 29.08231 70 ILE A O 1
ATOM 1394 N N . ARG A 1 74 ? 8.58852 0.25808 -10.75064 1.000 21.75162 71 ARG A N 1
ATOM 1395 C CA . ARG A 1 74 ? 9.94306 0.77340 -10.77795 1.000 24.79108 71 ARG A CA 1
ATOM 1396 C C . ARG A 1 74 ? 10.56136 0.98114 -9.41001 1.000 27.43345 71 ARG A C 1
ATOM 1397 O O . ARG A 1 74 ? 11.79552 1.07183 -9.31899 1.000 28.69087 71 ARG A O 1
ATOM 1418 N N . LYS A 1 75 ? 9.74175 1.10824 -8.36924 1.000 25.76360 72 LYS A N 1
ATOM 1419 C CA . LYS A 1 75 ? 10.23910 1.34092 -7.01943 1.000 25.80419 72 LYS A CA 1
ATOM 1420 C C . LYS A 1 75 ? 9.22730 0.81248 -6.01471 1.000 22.34073 72 LYS A C 1
ATOM 1421 O O . LYS A 1 75 ? 8.03297 1.07940 -6.12766 1.000 20.73926 72 LYS A O 1
ATOM 1440 N N . VAL A 1 76 ? 9.71633 0.07712 -5.02107 1.000 24.91556 73 VAL A N 1
ATOM 1441 C CA . VAL A 1 76 ? 8.95673 -0.17182 -3.80067 1.000 22.76868 73 VAL A CA 1
ATOM 1442 C C . VAL A 1 76 ? 9.87483 0.14490 -2.62942 1.000 22.75267 73 VAL A C 1
ATOM 1443 O O . VAL A 1 76 ? 11.00481 -0.34773 -2.58003 1.000 24.45510 73 VAL A O 1
ATOM 1456 N N A GLN A 1 77 ? 9.40607 0.96872 -1.68524 0.656 23.00621 74 GLN A N 1
ATOM 1457 N N B GLN A 1 77 ? 9.41206 0.99745 -1.72964 0.344 22.64967 74 GLN A N 1
ATOM 1458 C CA A GLN A 1 77 ? 10.13772 1.29888 -0.46055 0.656 24.46538 74 GLN A CA 1
ATOM 1459 C CA B GLN A 1 77 ? 10.07021 1.28102 -0.46774 0.344 24.44413 74 GLN A CA 1
ATOM 1460 C C A GLN A 1 77 ? 9.20300 1.17210 0.73048 0.656 22.60750 74 GLN A C 1
ATOM 1461 C C B GLN A 1 77 ? 9.12583 0.90639 0.66083 0.344 22.64017 74 GLN A C 1
ATOM 1462 O O A GLN A 1 77 ? 8.15808 1.83565 0.75667 0.656 20.22824 74 GLN A O 1
ATOM 1463 O O B GLN A 1 77 ? 7.89891 0.96415 0.50453 0.344 20.18599 74 GLN A O 1
ATOM 1490 N N A VAL A 1 78 ? 9.56809 0.32648 1.71042 0.656 23.91825 75 VAL A N 1
ATOM 1491 N N B VAL A 1 78 ? 9.69598 0.50862 1.79611 0.344 24.31961 75 VAL A N 1
ATOM 1492 C CA A VAL A 1 78 ? 8.73943 0.12874 2.89278 0.656 25.22804 75 VAL A CA 1
ATOM 1493 C CA B VAL A 1 78 ? 8.88660 0.16131 2.95563 0.344 25.38317 75 VAL A CA 1
ATOM 1494 C C A VAL A 1 78 ? 9.44245 0.72330 4.10214 0.656 26.35577 75 VAL A C 1
ATOM 1495 C C B VAL A 1 78 ? 9.56645 0.65500 4.21835 0.344 26.16585 75 VAL A C 1
ATOM 1496 O O A VAL A 1 78 ? 10.67514 0.75056 4.18784 0.656 26.14402 75 VAL A O 1
ATOM 1497 O O B VAL A 1 78 ? 10.75331 0.39044 4.43623 0.344 27.94826 75 VAL A O 1
ATOM 1522 N N A ASP A 1 79 ? 8.63640 1.16542 5.06084 0.656 25.34016 76 ASP A N 1
ATOM 1523 N N B ASP A 1 79 ? 8.79933 1.36573 5.04770 0.344 25.69993 76 ASP A N 1
ATOM 1524 C CA A ASP A 1 79 ? 9.14355 1.74003 6.30114 0.656 28.01926 76 ASP A CA 1
ATOM 1525 C CA B ASP A 1 79 ? 9.20390 1.79907 6.38261 0.344 28.30004 76 ASP A CA 1
ATOM 1526 C C A ASP A 1 79 ? 8.04482 1.51460 7.33659 0.656 26.01924 76 ASP A C 1
ATOM 1527 C C B ASP A 1 79 ? 8.03615 1.49148 7.31813 0.344 26.08980 76 ASP A C 1
ATOM 1528 O O A ASP A 1 79 ? 7.06482 2.26952 7.39844 0.656 25.16961 76 ASP A O 1
ATOM 1529 O O B ASP A 1 79 ? 7.01116 2.18694 7.31960 0.344 24.14695 76 ASP A O 1
ATOM 1546 N N . GLY A 1 80 ? 8.18544 0.43428 8.10061 1.000 27.44839 77 GLY A N 1
ATOM 1547 C CA . GLY A 1 80 ? 7.07703 -0.01598 8.91488 1.000 27.45485 77 GLY A CA 1
ATOM 1548 C C . GLY A 1 80 ? 5.83922 -0.23046 8.05726 1.000 25.89828 77 GLY A C 1
ATOM 1549 O O . GLY A 1 80 ? 5.85454 -0.96104 7.03959 1.000 27.88529 77 GLY A O 1
ATOM 1553 N N . ASN A 1 81 ? 4.72767 0.40407 8.44534 1.000 27.96801 78 ASN A N 1
ATOM 1554 C CA . ASN A 1 81 ? 3.48417 0.24952 7.69832 1.000 27.65518 78 ASN A CA 1
ATOM 1555 C C . ASN A 1 81 ? 3.27524 1.32397 6.62768 1.000 28.05489 78 ASN A C 1
ATOM 1556 O O . ASN A 1 81 ? 2.17980 1.40675 6.06785 1.000 27.03358 78 ASN A O 1
ATOM 1567 N N . HIS A 1 82 ? 4.30661 2.11677 6.33156 1.000 23.31571 79 HIS A N 1
ATOM 1568 C CA . HIS A 1 82 ? 4.29388 3.13585 5.28610 1.000 23.92798 79 HIS A CA 1
ATOM 1569 C C . HIS A 1 82 ? 5.00179 2.60291 4.05379 1.000 24.92886 79 HIS A C 1
ATOM 1570 O O . HIS A 1 82 ? 6.17099 2.21864 4.12057 1.000 28.27384 79 HIS A O 1
ATOM 1585 N N . VAL A 1 83 ? 4.31636 2.60670 2.93166 1.000 20.44813 80 VAL A N 1
ATOM 1586 C CA . VAL A 1 83 ? 4.82105 2.00691 1.70542 1.000 21.56221 80 VAL A CA 1
ATOM 1587 C C . VAL A 1 83 ? 4.79548 3.04384 0.60313 1.000 19.77643 80 VAL A C 1
ATOM 1588 O O . VAL A 1 83 ? 3.80757 3.76606 0.47300 1.000 21.81250 80 VAL A O 1
ATOM 1601 N N . ARG A 1 84 ? 5.84349 3.07566 -0.20847 1.000 18.91715 81 ARG A N 1
ATOM 1602 C CA . ARG A 1 84 ? 5.86750 3.88682 -1.42068 1.000 21.67839 81 ARG A CA 1
ATOM 1603 C C . ARG A 1 84 ? 6.01347 2.97284 -2.62668 1.000 19.77969 81 ARG A C 1
ATOM 1604 O O . ARG A 1 84 ? 6.87465 2.08849 -2.61960 1.000 21.46454 81 ARG A O 1
ATOM 1625 N N . VAL A 1 85 ? 5.17949 3.18360 -3.64784 1.000 19.27402 82 VAL A N 1
ATOM 1626 C CA . VAL A 1 85 ? 5.20516 2.39378 -4.87622 1.000 19.98766 82 VAL A CA 1
ATOM 1627 C C . VAL A 1 85 ? 5.23393 3.34199 -6.06603 1.000 18.68873 82 VAL A C 1
ATOM 1628 O O . VAL A 1 85 ? 4.43100 4.26568 -6.12649 1.000 19.60341 82 VAL A O 1
ATOM 1641 N N . GLU A 1 86 ? 6.15303 3.11516 -7.00444 1.000 19.49817 83 GLU A N 1
ATOM 1642 C CA . GLU A 1 86 ? 6.14109 3.83187 -8.27766 1.000 20.60850 83 GLU A CA 1
ATOM 1643 C C . GLU A 1 86 ? 5.97397 2.83914 -9.41040 1.000 18.35037 83 GLU A C 1
ATOM 1644 O O . GLU A 1 86 ? 6.68584 1.82572 -9.47276 1.000 19.91281 83 GLU A O 1
ATOM 1656 N N . ILE A 1 87 ? 5.00322 3.11178 -10.26830 1.000 21.73169 84 ILE A N 1
ATOM 1657 C CA . ILE A 1 87 ? 4.69221 2.27129 -11.40641 1.000 21.02050 84 ILE A CA 1
ATOM 1658 C C . ILE A 1 87 ? 4.84602 3.11163 -12.65874 1.000 22.34015 84 ILE A C 1
ATOM 1659 O O . ILE A 1 87 ? 4.36325 4.24203 -12.71819 1.000 24.18043 84 ILE A O 1
ATOM 1675 N N . GLU A 1 88 ? 5.546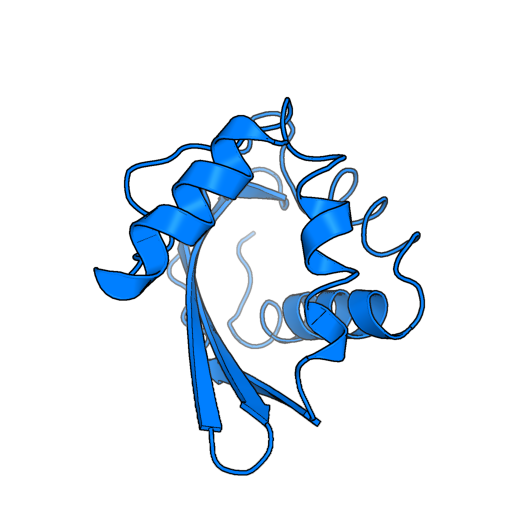52 2.58488 -13.63787 1.000 20.94623 85 GLU A N 1
ATOM 1676 C CA . GLU A 1 88 ? 5.71888 3.26887 -14.90779 1.000 21.64967 85 GLU A CA 1
ATOM 1677 C C . GLU A 1 88 ? 4.77513 2.65616 -15.92816 1.000 22.22485 85 GLU A C 1
ATOM 1678 O O . GLU A 1 88 ? 4.65365 1.43335 -16.02501 1.000 23.63986 85 GLU A O 1
ATOM 1690 N N . LEU A 1 89 ? 4.07931 3.52014 -16.65485 1.000 21.54201 86 LEU A N 1
ATOM 1691 C CA . LEU A 1 89 ? 3.09124 3.14404 -17.65692 1.000 19.86135 86 LEU A CA 1
ATOM 1692 C C . LEU A 1 89 ? 3.55410 3.74381 -18.96463 1.000 24.80179 86 LEU A C 1
ATOM 1693 O O . LEU A 1 89 ? 3.95463 4.90766 -18.99709 1.000 26.25353 86 LEU A O 1
ATOM 1709 N N . GLU A 1 90 ? 3.57609 2.94074 -20.01731 1.000 20.48339 87 GLU A N 1
ATOM 1710 C CA . GLU A 1 90 ? 4.12057 3.40836 -21.26574 1.000 24.48407 87 GLU A CA 1
ATOM 1711 C C . GLU A 1 90 ? 3.17448 3.12248 -22.41093 1.000 23.36921 87 GLU A C 1
ATOM 1712 O O . GLU A 1 90 ? 2.52451 2.07962 -22.45945 1.000 24.36313 87 GLU A O 1
ATOM 1724 N N . SER A 1 91 ? 3.17407 4.03479 -23.37173 1.000 24.71895 88 SER A N 1
ATOM 1725 C CA . SER A 1 91 ? 2.47624 3.82554 -24.63111 1.000 29.22156 88 SER A CA 1
ATOM 1726 C C . SER A 1 91 ? 3.21382 4.60640 -25.70638 1.000 24.77927 88 SER A C 1
ATOM 1727 O O . SER A 1 91 ? 3.31052 5.82624 -25.60915 1.000 27.56214 88 SER A O 1
ATOM 1735 N N . ASN A 1 92 ? 3.74371 3.91995 -26.70497 1.000 27.43026 89 ASN A N 1
ATOM 1736 C CA . ASN A 1 92 ? 4.36312 4.53627 -27.86945 1.000 26.34186 89 ASN A CA 1
ATOM 1737 C C . ASN A 1 92 ? 5.25476 5.73546 -27.54218 1.000 27.45177 89 ASN A C 1
ATOM 1738 O O . ASN A 1 92 ? 5.08568 6.83465 -28.05819 1.000 28.40318 89 ASN A O 1
ATOM 1749 N N . GLY A 1 93 ? 6.23856 5.48600 -26.68120 1.000 33.05228 90 GLY A N 1
ATOM 1750 C CA . GLY A 1 93 ? 7.22875 6.49470 -26.36983 1.000 38.73088 90 GLY A CA 1
ATOM 1751 C C . GLY A 1 93 ? 6.78478 7.54326 -25.37322 1.000 38.87945 90 GLY A C 1
ATOM 1752 O O . GLY A 1 93 ? 7.55073 8.48294 -25.11046 1.000 43.42106 90 GLY A O 1
ATOM 1756 N N . LYS A 1 94 ? 5.54676 7.46239 -24.88825 1.000 29.82960 91 LYS A N 1
ATOM 1757 C CA . LYS A 1 94 ? 5.05942 8.28315 -23.78945 1.000 27.67225 91 LYS A CA 1
ATOM 1758 C C . LYS A 1 94 ? 5.15155 7.47801 -22.49820 1.000 27.13832 91 LYS A C 1
ATOM 1759 O O . LYS A 1 94 ? 4.81166 6.28952 -22.46317 1.000 26.36500 91 LYS A O 1
ATOM 1778 N N . LYS A 1 95 ? 5.60742 8.12334 -21.43592 1.000 26.65655 92 LYS A N 1
ATOM 1779 C CA . LYS A 1 95 ? 5.81840 7.45940 -20.16308 1.000 25.96284 92 LYS A CA 1
ATOM 1780 C C . LYS A 1 95 ? 5.11017 8.24686 -19.08463 1.000 25.34931 92 LYS A C 1
ATOM 1781 O O . LYS A 1 95 ? 5.26030 9.47069 -19.01016 1.000 28.59899 92 LYS A O 1
ATOM 1800 N N . TRP A 1 96 ? 4.29997 7.55336 -18.29866 1.000 23.71267 93 TRP A N 1
ATOM 1801 C CA . TRP A 1 96 ? 3.61886 8.14298 -17.15794 1.000 21.57137 93 TRP A CA 1
ATOM 1802 C C . TRP A 1 96 ? 4.14678 7.46486 -15.91456 1.000 25.82528 93 TRP A C 1
ATOM 1803 O O . TRP A 1 96 ? 4.41990 6.26104 -15.91877 1.000 25.11505 93 TRP A O 1
ATOM 1824 N N . THR A 1 97 ? 4.28096 8.22298 -14.84300 1.000 27.25063 94 THR A N 1
ATOM 1825 C CA . THR A 1 97 ? 4.71135 7.64852 -13.57984 1.000 24.76068 94 THR A CA 1
ATOM 1826 C C . THR A 1 97 ? 3.59083 7.79887 -12.56936 1.000 26.50089 94 THR A C 1
ATOM 1827 O O . THR A 1 97 ? 3.16603 8.92005 -12.27246 1.000 28.65252 94 THR A O 1
ATOM 1838 N N . PHE A 1 98 ? 3.07687 6.65638 -12.11232 1.000 28.55483 95 PHE A N 1
ATOM 1839 C CA . PHE A 1 98 ? 2.03417 6.54475 -11.09951 1.000 27.70507 95 PHE A CA 1
ATOM 1840 C C . PHE A 1 98 ? 2.74271 6.26667 -9.78049 1.000 26.44649 95 PHE A C 1
ATOM 1841 O O . PHE A 1 98 ? 3.29021 5.17703 -9.59047 1.000 25.08304 95 PHE A O 1
ATOM 1858 N N . GLU A 1 99 ? 2.81817 7.26829 -8.91455 1.000 23.08692 96 GLU A N 1
ATOM 1859 C CA . GLU A 1 99 ? 3.56395 7.14631 -7.67438 1.000 26.25554 96 GLU A CA 1
ATOM 1860 C C . GLU A 1 99 ? 2.61612 7.34877 -6.51147 1.000 24.70946 96 GLU A C 1
ATOM 1861 O O . GLU A 1 99 ? 1.90525 8.36158 -6.47686 1.000 25.97131 96 GLU A O 1
ATOM 1873 N N . ILE A 1 100 ? 2.62594 6.42665 -5.54286 1.000 20.39031 97 ILE A N 1
ATOM 1874 C CA . ILE A 1 100 ? 1.69368 6.53238 -4.43701 1.000 21.62441 97 ILE A CA 1
ATOM 1875 C C . ILE A 1 100 ? 2.38978 6.20921 -3.13448 1.000 19.44323 97 ILE A C 1
ATOM 1876 O O . ILE A 1 100 ? 3.33991 5.41970 -3.08023 1.000 20.63793 97 ILE A O 1
ATOM 1892 N N . GLU A 1 101 ? 1.90683 6.85684 -2.08789 1.000 18.26495 98 GLU A N 1
ATOM 1893 C CA . GLU A 1 101 ? 2.28216 6.58524 -0.72141 1.000 18.70863 98 GLU A CA 1
ATOM 1894 C C . GLU A 1 101 ? 1.09771 5.94444 -0.04328 1.000 20.04162 98 GLU A C 1
ATOM 1895 O O . GLU A 1 101 ? -0.01505 6.45247 -0.15150 1.000 21.35275 98 GLU A O 1
ATOM 1907 N N . VAL A 1 102 ? 1.33179 4.88468 0.72150 1.000 20.03536 99 VAL A N 1
ATOM 1908 C CA . VAL A 1 102 ? 0.27886 4.04493 1.26687 1.000 22.42436 99 VAL A CA 1
ATOM 1909 C C . VAL A 1 102 ? 0.54872 3.84126 2.75002 1.000 22.55002 99 VAL A C 1
ATOM 1910 O O . VAL A 1 102 ? 1.70874 3.70608 3.15269 1.000 26.35637 99 VAL A O 1
ATOM 1923 N N . GLU A 1 103 ? -0.51208 3.81527 3.55771 1.000 21.32522 100 GLU A N 1
ATOM 1924 C CA . GLU A 1 103 ? -0.48684 3.32622 4.93203 1.000 22.94899 100 GLU A CA 1
ATOM 1925 C C . GLU A 1 103 ? -1.34096 2.07153 5.07323 1.000 24.19037 100 GLU A C 1
ATOM 1926 O O . GLU A 1 103 ? -2.50505 2.07213 4.66567 1.000 22.22894 100 GLU A O 1
ATOM 1938 N N . VAL A 1 104 ? -0.80356 1.05073 5.76123 1.000 24.05904 101 VAL A N 1
ATOM 1939 C CA . VAL A 1 104 ? -1.42389 -0.26596 5.89091 1.000 27.86895 101 VAL A CA 1
ATOM 1940 C C . VAL A 1 104 ? -1.87033 -0.49413 7.32858 1.000 26.63896 101 VAL A C 1
ATOM 1941 O O . VAL A 1 104 ? -1.10599 -0.23780 8.26435 1.000 31.11242 101 VAL A O 1
ATOM 1954 N N . ARG A 1 105 ? -3.10153 -0.99528 7.50681 1.000 29.92824 102 ARG A N 1
ATOM 1955 C CA . ARG A 1 105 ? -3.62801 -1.31887 8.83818 1.000 32.22899 102 ARG A CA 1
ATOM 1956 C C . ARG A 1 105 ? -4.43798 -2.60491 8.73316 1.000 31.63810 102 ARG A C 1
ATOM 1957 O O . ARG A 1 105 ? -5.26116 -2.73427 7.82901 1.000 31.58189 102 ARG A O 1
ATOM 1978 N N . ASN A 1 106 ? -4.24113 -3.54557 9.65403 1.000 35.90350 103 ASN A N 1
ATOM 1979 C CA . ASN A 1 106 ? -4.94683 -4.82537 9.58164 1.000 40.74528 103 ASN A CA 1
ATOM 1980 C C . ASN A 1 106 ? -4.72241 -5.52589 8.25188 1.000 38.03414 103 ASN A C 1
ATOM 1981 O O . ASN A 1 106 ? -5.64478 -6.13230 7.69904 1.000 36.63930 103 ASN A O 1
ATOM 1992 N N . GLY A 1 107 ? -3.50359 -5.43516 7.72561 1.000 34.95608 104 GLY A N 1
ATOM 1993 C CA . GLY A 1 107 ? -3.19523 -5.99828 6.42992 1.000 36.14276 104 GLY A CA 1
ATOM 1994 C C . GLY A 1 107 ? -3.90187 -5.40651 5.21857 1.000 33.41744 104 GLY A C 1
ATOM 1995 O O . GLY A 1 107 ? -3.86887 -5.99453 4.13954 1.000 35.72323 104 GLY A O 1
ATOM 1999 N N . LYS A 1 108 ? -4.50813 -4.23896 5.36906 1.000 28.51989 105 LYS A N 1
ATOM 2000 C CA . LYS A 1 108 ? -5.24133 -3.58356 4.30098 1.000 25.85586 105 LYS A CA 1
ATOM 2001 C C . LYS A 1 108 ? -4.77145 -2.14185 4.16874 1.000 21.30275 105 LYS A C 1
ATOM 2002 O O . LYS A 1 108 ? -4.16254 -1.56605 5.07169 1.000 26.03435 105 LYS A O 1
ATOM 2021 N N . ILE A 1 109 ? -5.07585 -1.53982 3.03553 1.000 22.08627 106 ILE A N 1
ATOM 2022 C CA . ILE A 1 109 ? -4.71334 -0.14381 2.81343 1.000 20.60721 106 ILE A CA 1
ATOM 2023 C C . ILE A 1 109 ? -5.70831 0.80887 3.46328 1.000 20.61011 106 ILE A C 1
ATOM 2024 O O . ILE A 1 109 ? -6.88938 0.84011 3.09215 1.000 22.44114 106 ILE A O 1
ATOM 2040 N N . LYS A 1 110 ? -5.20384 1.65697 4.35910 1.000 20.65502 107 LYS A N 1
ATOM 2041 C CA . LYS A 1 110 ? -6.03276 2.66722 5.01397 1.000 22.86904 107 LYS A CA 1
ATOM 2042 C C . LYS A 1 110 ? -5.94628 4.03978 4.36832 1.000 20.65051 107 LYS A C 1
ATOM 2043 O O . LYS A 1 110 ? -6.93352 4.78302 4.39204 1.000 26.26663 107 LYS A O 1
ATOM 2062 N N . ARG A 1 111 ? -4.80127 4.39522 3.78725 1.000 22.13550 108 ARG A N 1
ATOM 2063 C CA . ARG A 1 111 ? -4.61985 5.69574 3.14987 1.000 20.04762 108 ARG A CA 1
ATOM 2064 C C . ARG A 1 111 ? -3.77757 5.50631 1.90151 1.000 20.50872 108 ARG A C 1
ATOM 2065 O O . ARG A 1 111 ? -2.79214 4.76612 1.93498 1.000 22.05844 108 ARG A O 1
ATOM 2086 N N . ILE A 1 112 ? -4.12672 6.21684 0.82792 1.000 19.27756 109 ILE A N 1
ATOM 2087 C CA . ILE A 1 112 ? -3.33389 6.32430 -0.39387 1.000 21.23446 109 ILE A CA 1
ATOM 2088 C C . ILE A 1 112 ? -3.21957 7.80986 -0.66903 1.000 21.13595 109 ILE A C 1
ATOM 2089 O O . ILE A 1 112 ? -4.22235 8.52280 -0.58039 1.000 21.72859 109 ILE A O 1
ATOM 2105 N N A ARG A 1 113 ? -2.02430 8.27976 -0.99891 0.528 19.09482 110 ARG A N 1
ATOM 2106 N N B ARG A 1 113 ? -2.00728 8.28064 -0.96007 0.472 19.09739 110 ARG A N 1
ATOM 2107 C CA A ARG A 1 113 ? -1.82899 9.68354 -1.35758 0.528 19.73455 110 ARG A CA 1
ATOM 2108 C CA B ARG A 1 113 ? -1.78909 9.66559 -1.36235 0.472 19.80206 110 ARG A CA 1
ATOM 2109 C C A ARG A 1 113 ? -1.02637 9.73968 -2.64573 0.528 20.49013 110 ARG A C 1
ATOM 2110 C C B ARG A 1 113 ? -1.04149 9.69102 -2.68126 0.472 20.42361 110 ARG A C 1
ATOM 2111 O O A ARG A 1 113 ? 0.01534 9.09589 -2.75332 0.528 19.97364 110 ARG A O 1
ATOM 2112 O O B ARG A 1 113 ? -0.02439 9.01357 -2.82460 0.472 19.97839 110 ARG A O 1
ATOM 2153 N N . GLN A 1 114 ? -1.53719 10.47083 -3.63147 1.000 19.28676 111 GLN A N 1
ATOM 2154 C CA . GLN A 1 114 ? -0.88936 10.69912 -4.91121 1.000 20.60546 111 GLN A CA 1
ATOM 2155 C C . GLN A 1 114 ? -0.83259 12.20779 -5.11838 1.000 20.22390 111 GLN A C 1
ATOM 2156 O O . GLN A 1 114 ? -1.79845 12.91088 -4.81565 1.000 21.98507 111 GLN A O 1
ATOM 2170 N N . GLN A 1 115 ? 0.26633 12.70733 -5.66706 1.000 21.10074 112 GLN A N 1
ATOM 2171 C CA . GLN A 1 115 ? 0.30172 14.07905 -6.12451 1.000 25.84289 112 GLN A CA 1
ATOM 2172 C C . GLN A 1 115 ? -0.05355 14.11456 -7.60558 1.000 24.82948 112 GLN A C 1
ATOM 2173 O O . GLN A 1 115 ? 0.17194 13.16412 -8.35853 1.000 28.38478 112 GLN A O 1
ATOM 2187 N N A VAL A 1 116 ? -0.64077 15.21201 -8.02480 0.363 22.80909 113 VAL A N 1
ATOM 2188 N N B VAL A 1 116 ? -0.64010 15.23699 -8.00709 0.637 22.24561 113 VAL A N 1
ATOM 2189 C CA A VAL A 1 116 ? -1.03903 15.36332 -9.40985 0.363 25.15912 113 VAL A CA 1
ATOM 2190 C CA B VAL A 1 116 ? -1.12985 15.45903 -9.35497 0.637 25.20509 113 VAL A CA 1
ATOM 2191 C C A VAL A 1 116 ? -0.51419 16.69154 -9.91383 0.363 24.19093 113 VAL A C 1
ATOM 2192 C C B VAL A 1 116 ? -0.50248 16.73125 -9.89238 0.637 24.08701 113 VAL A C 1
ATOM 2193 O O A VAL A 1 116 ? -0.57147 17.70725 -9.21035 0.363 24.43203 113 VAL A O 1
ATOM 2194 O O B VAL A 1 116 ? -0.49914 17.75986 -9.20488 0.637 24.52842 113 VAL A O 1
ATOM 2219 N N . ASP A 1 117 ? 0.01041 16.67079 -11.11930 1.000 24.56780 114 ASP A N 1
ATOM 2220 C CA . ASP A 1 117 ? 0.59215 17.85077 -11.72662 1.000 24.85251 114 ASP A CA 1
ATOM 2221 C C . ASP A 1 117 ? -0.52125 18.77643 -12.19725 1.000 26.00583 114 ASP A C 1
ATOM 2222 O O . ASP A 1 117 ? -1.68546 18.36575 -12.31888 1.000 21.43369 114 ASP A O 1
ATOM 2231 N N . PRO A 1 118 ? -0.18361 20.03507 -12.46770 1.000 22.15828 115 PRO A N 1
ATOM 2232 C CA . PRO A 1 118 ? -1.21267 21.04170 -12.75965 1.000 23.37376 115 PRO A CA 1
ATOM 2233 C C . PRO A 1 118 ? -2.06900 20.73698 -13.94600 1.000 24.90575 115 PRO A C 1
ATOM 2234 O O . PRO A 1 118 ? -3.21438 21.20717 -13.95863 1.000 25.34514 115 PRO A O 1
ATOM 2245 N N . GLU A 1 119 ? -1.59167 20.00398 -14.93798 1.000 25.79342 116 GLU A N 1
ATOM 2246 C CA . GLU A 1 119 ? -2.40403 19.79884 -16.12788 1.000 23.18641 116 GLU A CA 1
ATOM 2247 C C . GLU A 1 119 ? -3.38405 18.64794 -15.97607 1.000 24.41450 116 GLU A C 1
ATOM 2248 O O . GLU A 1 119 ? -4.19237 18.42808 -16.88034 1.000 26.28898 116 GLU A O 1
ATOM 2260 N N . TYR A 1 120 ? -3.34484 17.92788 -14.85587 1.000 20.94823 117 TYR A N 1
ATOM 2261 C CA . TYR A 1 120 ? -4.23592 16.78999 -14.60727 1.000 22.09777 117 TYR A CA 1
ATOM 2262 C C . TYR A 1 120 ? -5.31625 17.12726 -13.57180 1.000 22.33545 117 TYR A C 1
ATOM 2263 O O . TYR A 1 120 ? -6.17095 16.27996 -13.27875 1.000 22.27243 117 TYR A O 1
ATOM 2281 N N . LYS A 1 121 ? -5.32100 18.34030 -13.02310 1.000 23.72716 118 LYS A N 1
ATOM 2282 C CA . LYS A 1 121 ? -6.30418 18.67016 -11.99319 1.000 25.47205 118 LYS A CA 1
ATOM 2283 C C . LYS A 1 121 ? -7.73525 18.50950 -12.51284 1.000 26.16910 118 LYS A C 1
ATOM 2284 O O . LYS A 1 121 ? -8.60958 18.02371 -11.78553 1.000 24.12617 118 LYS A O 1
ATOM 2303 N N . LYS A 1 122 ? -7.99799 18.91245 -13.76666 1.000 25.53079 119 LYS A N 1
ATOM 2304 C CA . LYS A 1 122 ? -9.36920 18.84575 -14.27527 1.000 26.73258 119 LYS A CA 1
ATOM 2305 C C . LYS A 1 122 ? -9.82347 17.40385 -14.43387 1.000 24.71664 119 LYS A C 1
ATOM 2306 O O . LYS A 1 122 ? -10.99318 17.09037 -14.18465 1.000 22.69917 119 LYS A O 1
ATOM 2325 N N . VAL A 1 123 ? -8.90155 16.50961 -14.79496 1.000 24.37604 120 VAL A N 1
ATOM 2326 C CA . VAL A 1 1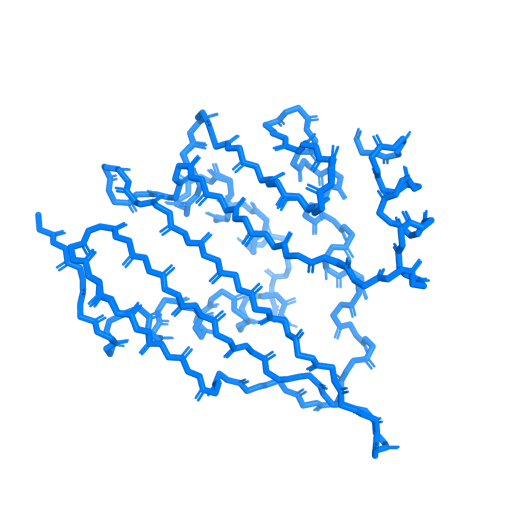23 ? -9.21495 15.09411 -14.86997 1.000 23.20589 120 VAL A CA 1
ATOM 2327 C C . VAL A 1 123 ? -9.65545 14.57564 -13.51111 1.000 21.65671 120 VAL A C 1
ATOM 2328 O O . VAL A 1 123 ? -10.64245 13.83997 -13.39487 1.000 21.18005 120 VAL A O 1
ATOM 2341 N N . VAL A 1 124 ? -8.91014 14.92957 -12.46993 1.000 20.40674 121 VAL A N 1
ATOM 2342 C CA . VAL A 1 124 ? -9.24604 14.43409 -11.14703 1.000 17.79664 121 VAL A CA 1
ATOM 2343 C C . VAL A 1 124 ? -10.53286 15.07621 -10.65893 1.000 19.84154 121 VAL A C 1
ATOM 2344 O O . VAL A 1 124 ? -11.35031 14.40525 -10.02298 1.000 20.14124 121 VAL A O 1
ATOM 2357 N N . GLN A 1 125 ? -10.71328 16.38071 -10.90027 1.000 18.71658 122 GLN A N 1
ATOM 2358 C CA . GLN A 1 125 ? -11.97737 17.01275 -10.53270 1.000 19.80946 122 GLN A CA 1
ATOM 2359 C C . GLN A 1 125 ? -13.15671 16.33508 -11.21844 1.000 21.59917 122 GLN A C 1
ATOM 2360 O O . GLN A 1 125 ? -14.17590 16.07204 -10.57537 1.000 21.38544 122 GLN A O 1
ATOM 2374 N N . ASN A 1 126 ? -13.04884 16.02164 -12.51009 1.000 23.20765 123 ASN A N 1
ATOM 2375 C CA . ASN A 1 126 ? -14.16089 15.31847 -13.13685 1.000 22.92130 123 ASN A CA 1
ATOM 2376 C C . ASN A 1 126 ? -14.41324 13.95690 -12.48873 1.000 22.12699 123 ASN A C 1
ATOM 2377 O O . ASN A 1 126 ? -15.57070 13.56001 -12.29119 1.000 23.96990 123 ASN A O 1
ATOM 2388 N N . LEU A 1 127 ? -13.34133 13.21225 -12.16725 1.000 22.32833 124 LEU A N 1
ATOM 2389 C CA . LEU A 1 127 ? -13.52002 11.92446 -11.50218 1.000 22.31622 124 LEU A CA 1
ATOM 2390 C C . LEU A 1 127 ? -14.21874 12.07925 -10.15914 1.000 21.54653 124 LEU A C 1
ATOM 2391 O O . LEU A 1 127 ? -15.06748 11.25670 -9.79312 1.000 23.92184 124 LEU A O 1
ATOM 2407 N N . TRP A 1 128 ? -13.87956 13.13265 -9.42037 1.000 19.37666 125 TRP A N 1
ATOM 2408 C CA . TRP A 1 128 ? -14.47944 13.36224 -8.11223 1.000 19.53969 125 TRP A CA 1
ATOM 2409 C C . TRP A 1 128 ? -15.93913 13.73025 -8.21730 1.000 24.06619 125 TRP A C 1
ATOM 2410 O O . TRP A 1 128 ? -16.73768 13.37421 -7.34276 1.000 24.53093 125 TRP A O 1
ATOM 2431 N N . ASN A 1 129 ? -16.30684 14.45842 -9.25160 1.000 21.81562 126 ASN A N 1
ATOM 2432 C CA . ASN A 1 129 ? -17.71980 14.73238 -9.48424 1.000 25.01662 126 ASN A CA 1
ATOM 2433 C C . ASN A 1 129 ? -18.45638 13.62109 -10.17218 1.000 27.50474 126 ASN A C 1
ATOM 2434 O O . ASN A 1 129 ? -19.68902 13.69962 -10.28732 1.000 34.91888 126 ASN A O 1
ATOM 2445 N N . ASN A 1 130 ? -17.79759 12.54356 -10.55428 1.000 26.24900 127 ASN A N 1
ATOM 2446 C CA . ASN A 1 130 ? -18.52278 11.50671 -11.27621 1.000 30.29978 127 ASN A CA 1
ATOM 2447 C C . ASN A 1 130 ? -18.23464 10.09836 -10.76375 1.000 35.53760 127 ASN A C 1
ATOM 2448 O O . ASN A 1 130 ? -18.47006 9.11962 -11.48144 1.000 45.15269 127 ASN A O 1
ATOM 2459 N N . THR A 1 131 ? -17.80430 9.96842 -9.51506 1.000 31.90316 128 THR A N 1
ATOM 2460 C CA . THR A 1 131 ? -17.77490 8.66330 -8.85740 1.000 33.45247 128 THR A CA 1
ATOM 2461 C C . THR A 1 131 ? -18.61867 8.65811 -7.58061 1.000 43.82082 128 THR A C 1
ATOM 2462 O O . THR A 1 131 ? -18.88759 9.72298 -6.99758 1.000 43.24388 128 THR A O 1
#

B-factor: mean 37.71, std 16.93, range [16.94, 131.25]

Foldseek 3Di:
DADDQVVVQVVVVVLLVCLPPPLVVSLVCQVPPAADQQAWEAEAPFIDHPVQRVVVSVVSSVCVVVFDDKAWDDWDDDPQKIKTWIWTDDPPDIDIWIWIFGADPNYTRYIYTYDDPVCVVVVVVSRVPD

Radius of gyration: 14.19 Å; Cα contacts (8 Å, |Δi|>4): 221; chains: 1; bounding box: 29×31×39 Å

Secondary structure (DSSP, 8-state):
-PPPHHHHHHHHHHHHHHHHH-HHHHHHHIIIIIEEEEEEEEETTEEE-GGGHHHHHHHHHHHGGG-SEEEEEEEEEETTEEEEEEEEEETTEEEEEEEEEEEETTEEEEEEE---GGGHHHHHHHHH--